Protein AF-A0A926ISP2-F1 (afdb_monomer_lite)

Structure (mmCIF, N/CA/C/O backbone):
data_AF-A0A926ISP2-F1
#
_entry.id   AF-A0A926ISP2-F1
#
loop_
_atom_site.group_PDB
_atom_site.id
_atom_site.type_symbol
_atom_site.label_atom_id
_atom_site.label_alt_id
_atom_site.label_comp_id
_atom_site.label_asym_id
_atom_site.label_entity_id
_atom_site.label_seq_id
_atom_site.pdbx_PDB_ins_code
_atom_site.Cartn_x
_atom_site.Cartn_y
_atom_site.Cartn_z
_atom_site.occupancy
_atom_site.B_iso_or_equiv
_atom_site.auth_seq_id
_atom_site.auth_comp_id
_atom_site.auth_asym_id
_atom_site.auth_atom_id
_atom_site.pdbx_PDB_model_num
ATOM 1 N N . ASP A 1 1 ? -4.212 26.561 0.235 1.00 42.03 1 ASP A N 1
ATOM 2 C CA . ASP A 1 1 ? -2.912 27.240 0.124 1.00 42.03 1 ASP A CA 1
ATOM 3 C C . ASP A 1 1 ? -2.168 26.712 -1.107 1.00 42.03 1 ASP A C 1
ATOM 5 O O . ASP A 1 1 ? -1.796 25.539 -1.109 1.00 42.03 1 ASP A O 1
ATOM 9 N N . PRO A 1 2 ? -2.023 27.516 -2.174 1.00 43.25 2 PRO A N 1
ATOM 10 C CA . PRO A 1 2 ? -1.335 27.126 -3.409 1.00 43.25 2 PRO A CA 1
ATOM 11 C C . PRO A 1 2 ? 0.153 26.781 -3.214 1.00 43.25 2 PRO A C 1
ATOM 13 O O . PRO A 1 2 ? 0.746 26.172 -4.098 1.00 43.25 2 PRO A O 1
ATOM 16 N N . THR A 1 3 ? 0.748 27.087 -2.054 1.00 43.00 3 THR A N 1
ATOM 17 C CA . THR A 1 3 ? 2.146 26.741 -1.736 1.00 43.00 3 THR A CA 1
ATOM 18 C C . THR A 1 3 ? 2.364 25.274 -1.337 1.00 43.00 3 THR A C 1
ATOM 20 O O . THR A 1 3 ? 3.505 24.831 -1.235 1.00 43.00 3 THR A O 1
ATOM 23 N N . ARG A 1 4 ? 1.294 24.487 -1.136 1.00 46.66 4 ARG A N 1
ATOM 24 C CA . ARG A 1 4 ? 1.377 23.065 -0.729 1.00 46.66 4 ARG A CA 1
ATOM 25 C C . ARG A 1 4 ? 1.169 22.078 -1.883 1.00 46.66 4 ARG A C 1
ATOM 27 O O . ARG A 1 4 ? 1.037 20.876 -1.651 1.00 46.66 4 ARG A O 1
ATOM 34 N N . ALA A 1 5 ? 1.129 22.567 -3.123 1.00 32.66 5 ALA A N 1
ATOM 35 C CA . ALA A 1 5 ? 1.075 21.718 -4.308 1.00 32.66 5 ALA A CA 1
ATOM 36 C C . ALA A 1 5 ? 2.331 20.825 -4.369 1.00 32.66 5 ALA A C 1
ATOM 38 O O . ALA A 1 5 ? 3.450 21.325 -4.391 1.00 32.66 5 ALA A O 1
ATOM 39 N N . GLY A 1 6 ? 2.144 19.502 -4.355 1.00 43.53 6 GLY A N 1
ATOM 40 C CA . GLY A 1 6 ? 3.236 18.520 -4.412 1.00 43.53 6 GLY A CA 1
ATOM 41 C C . GLY A 1 6 ? 3.733 17.987 -3.062 1.00 43.53 6 GLY A C 1
ATOM 42 O O . GLY A 1 6 ? 4.552 17.072 -3.051 1.00 43.53 6 GLY A O 1
ATOM 43 N N . GLN A 1 7 ? 3.230 18.481 -1.925 1.00 41.66 7 GLN A N 1
ATOM 44 C CA . GLN A 1 7 ? 3.485 17.838 -0.629 1.00 41.66 7 GLN A CA 1
ATOM 45 C C . GLN A 1 7 ? 2.578 16.612 -0.470 1.00 41.66 7 GLN A C 1
ATOM 47 O O . GLN A 1 7 ? 1.400 16.665 -0.828 1.00 41.66 7 GLN A O 1
ATOM 52 N N . ALA A 1 8 ? 3.107 15.517 0.087 1.00 43.94 8 ALA A N 1
ATOM 53 C CA . ALA A 1 8 ? 2.299 14.362 0.464 1.00 43.94 8 ALA A CA 1
ATOM 54 C C . ALA A 1 8 ? 1.208 14.820 1.445 1.00 43.94 8 ALA A C 1
ATOM 56 O O . ALA A 1 8 ? 1.484 15.106 2.612 1.00 43.94 8 ALA A O 1
ATOM 57 N N . LYS A 1 9 ? -0.031 14.936 0.960 1.00 50.31 9 LYS A N 1
ATOM 58 C CA . LYS A 1 9 ? -1.182 15.235 1.807 1.00 50.31 9 LYS A CA 1
ATOM 59 C C . LYS A 1 9 ? -1.441 14.023 2.689 1.00 50.31 9 LYS A C 1
ATOM 61 O O . LYS A 1 9 ? -1.920 12.993 2.226 1.00 50.31 9 LYS A O 1
ATOM 66 N N . ARG A 1 10 ? -1.093 14.155 3.964 1.00 57.28 10 ARG A N 1
ATOM 67 C CA . ARG A 1 10 ? -1.466 13.215 5.020 1.00 57.28 10 ARG A CA 1
ATOM 68 C C . ARG A 1 10 ? -2.801 13.697 5.585 1.00 57.28 10 ARG A C 1
ATOM 70 O O . ARG A 1 10 ? -2.847 14.356 6.612 1.00 57.28 10 ARG A O 1
ATOM 77 N N . GLU A 1 11 ? -3.868 13.477 4.829 1.00 55.91 11 GLU A N 1
ATOM 78 C CA . GLU A 1 11 ? -5.243 13.772 5.242 1.00 55.91 11 GLU A CA 1
ATOM 79 C C . GLU A 1 11 ? -5.968 12.431 5.402 1.00 55.91 11 GLU A C 1
ATOM 81 O O . GLU A 1 11 ? -5.823 11.553 4.549 1.00 55.91 11 GLU A O 1
ATOM 86 N N . VAL A 1 12 ? -6.727 12.249 6.486 1.00 51.88 12 VAL A N 1
ATOM 87 C CA . VAL A 1 12 ? -7.548 11.046 6.692 1.00 51.88 12 VAL A CA 1
ATOM 88 C C . VAL A 1 12 ? -8.605 11.006 5.588 1.00 51.88 12 VAL A C 1
ATOM 90 O O . VAL A 1 12 ? -9.530 11.814 5.571 1.00 51.88 12 VAL A O 1
ATOM 93 N N . GLY A 1 13 ? -8.405 10.129 4.602 1.00 50.53 13 GLY A N 1
ATOM 94 C CA . GLY A 1 13 ? -9.372 9.853 3.537 1.00 50.53 13 GLY A CA 1
ATOM 95 C C . GLY A 1 13 ? -9.837 11.060 2.717 1.00 50.53 13 GLY A C 1
ATOM 96 O O . GLY A 1 13 ? -10.887 10.973 2.089 1.00 50.53 13 GLY A O 1
ATOM 97 N N . THR A 1 14 ? -9.116 12.192 2.723 1.00 52.56 14 THR A N 1
ATOM 98 C CA . THR A 1 14 ? -9.601 13.462 2.141 1.00 52.56 14 THR A CA 1
ATOM 99 C C . THR A 1 14 ? -11.030 13.809 2.580 1.00 52.56 14 THR A C 1
ATOM 101 O O . THR A 1 14 ? -11.804 14.315 1.774 1.00 52.56 14 THR A O 1
ATOM 104 N N . ASN A 1 15 ? -11.413 13.498 3.824 1.00 60.44 15 ASN A N 1
ATOM 105 C CA . ASN A 1 15 ? -12.746 13.813 4.328 1.00 60.44 15 ASN A CA 1
ATOM 106 C C . ASN A 1 15 ? -12.713 15.165 5.072 1.00 60.44 15 ASN A C 1
ATOM 108 O O . ASN A 1 15 ? -12.438 15.190 6.271 1.00 60.44 15 ASN A O 1
ATOM 112 N N . PRO A 1 16 ? -12.989 16.310 4.408 1.00 64.31 16 PRO A N 1
ATOM 113 C CA . PRO A 1 16 ? -13.039 17.614 5.073 1.00 64.31 16 PRO A CA 1
ATOM 114 C C . PRO A 1 16 ? -14.262 17.761 5.994 1.00 64.31 16 PRO A C 1
ATOM 116 O O . PRO A 1 16 ? -14.459 18.825 6.575 1.00 64.31 16 PRO A O 1
ATOM 119 N N . PHE A 1 17 ? -15.096 16.722 6.095 1.00 68.81 17 PHE A N 1
ATOM 120 C CA . PHE A 1 17 ? -16.334 16.695 6.861 1.00 68.81 17 PHE A CA 1
ATOM 121 C C . PHE A 1 17 ? -16.243 15.786 8.090 1.00 68.81 17 PHE A C 1
ATOM 123 O O . PHE A 1 17 ? -17.281 15.470 8.666 1.00 68.81 17 PHE A O 1
ATOM 130 N N . ILE A 1 18 ? -15.041 15.349 8.490 1.00 73.25 18 ILE A N 1
ATOM 131 C CA . ILE A 1 18 ? -14.876 14.649 9.770 1.00 73.25 18 ILE A CA 1
ATOM 132 C C . ILE A 1 18 ? -15.330 15.596 10.880 1.00 73.25 18 ILE A C 1
ATOM 134 O O . ILE A 1 18 ? -14.796 16.694 11.047 1.00 73.25 18 ILE A O 1
ATOM 138 N N . VAL A 1 19 ? -16.342 15.161 11.623 1.00 76.81 19 VAL A N 1
ATOM 139 C CA . VAL A 1 19 ? -16.835 15.833 12.821 1.00 76.81 19 VAL A CA 1
ATOM 140 C C . VAL A 1 19 ? -16.566 14.895 13.987 1.00 76.81 19 VAL A C 1
ATOM 142 O O . VAL A 1 19 ? -17.133 13.811 14.039 1.00 76.81 19 VAL A O 1
ATOM 145 N N . GLY A 1 20 ? -15.715 15.321 14.919 1.00 83.69 20 GLY A N 1
ATOM 146 C CA . GLY A 1 20 ? -15.280 14.498 16.050 1.00 83.69 20 GLY A CA 1
ATOM 147 C C . GLY A 1 20 ? -13.813 14.064 15.941 1.00 83.69 20 GLY A C 1
ATOM 148 O O . GLY A 1 20 ? -13.085 14.588 15.097 1.00 83.69 20 GLY A O 1
ATOM 149 N N . PRO A 1 21 ? -13.351 13.163 16.826 1.00 89.06 21 PRO A N 1
ATOM 150 C CA . PRO A 1 21 ? -11.958 12.719 16.857 1.00 89.06 21 PRO A CA 1
ATOM 151 C C . PRO A 1 21 ? -11.587 11.875 15.630 1.00 89.06 21 PRO A C 1
ATOM 153 O O . PRO A 1 21 ? -12.232 10.870 15.342 1.00 89.06 21 PRO A O 1
ATOM 156 N N . GLU A 1 22 ? -10.478 12.188 14.958 1.00 89.38 22 GLU A N 1
ATOM 157 C CA . GLU A 1 22 ? -10.018 11.448 13.770 1.00 89.38 22 GLU A CA 1
ATOM 158 C C . GLU A 1 22 ? -9.696 9.973 14.063 1.00 89.38 22 GLU A C 1
ATOM 160 O O . GLU A 1 22 ? -9.771 9.119 13.179 1.00 89.38 22 GLU A O 1
ATOM 165 N N . ALA A 1 23 ? -9.363 9.656 15.317 1.00 92.00 23 ALA A N 1
ATOM 166 C CA . ALA A 1 23 ? -9.160 8.283 15.765 1.00 92.00 23 ALA A CA 1
ATOM 167 C C . ALA A 1 23 ? -10.440 7.433 15.650 1.00 92.00 23 ALA A C 1
ATOM 169 O O . ALA A 1 23 ? -10.358 6.251 15.317 1.00 92.00 23 ALA A O 1
ATOM 170 N N . GLU 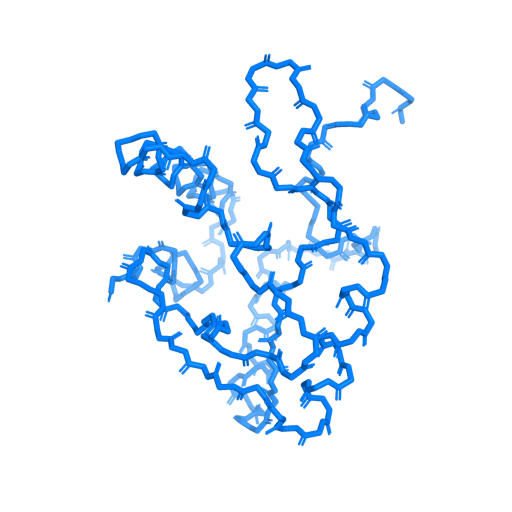A 1 24 ? -11.617 8.023 15.891 1.00 92.62 24 GLU A N 1
ATOM 171 C CA . GLU A 1 24 ? -12.895 7.308 15.808 1.00 92.62 24 GLU A CA 1
ATOM 172 C C . GLU A 1 24 ? -13.203 6.886 14.370 1.00 92.62 24 GLU A C 1
ATOM 174 O O . GLU A 1 24 ? -13.664 5.769 14.155 1.00 92.62 24 GLU A O 1
ATOM 179 N N . GLU A 1 25 ? -12.860 7.713 13.383 1.00 90.88 25 GLU A N 1
ATOM 180 C CA . GLU A 1 25 ? -12.997 7.378 11.960 1.00 90.88 25 GLU A CA 1
ATOM 181 C C . GLU A 1 25 ? -12.102 6.194 11.563 1.00 90.88 25 GLU A C 1
ATOM 183 O O . GLU A 1 25 ? -12.556 5.245 10.918 1.00 90.88 25 GLU A O 1
ATOM 188 N N . GLY A 1 26 ? -10.835 6.203 11.997 1.00 91.38 26 GLY A N 1
ATOM 189 C CA . GLY A 1 26 ? -9.915 5.082 11.775 1.00 91.38 26 GLY A CA 1
ATOM 190 C C . GLY A 1 26 ? -10.430 3.778 12.394 1.00 91.38 26 GLY A C 1
ATOM 191 O O . GLY A 1 26 ? -10.446 2.732 11.740 1.00 91.38 26 GLY A O 1
ATOM 192 N N . ASN A 1 27 ? -10.929 3.856 13.629 1.00 95.56 27 ASN A N 1
ATOM 193 C CA . ASN A 1 27 ? -11.517 2.716 14.331 1.00 95.56 27 ASN A CA 1
ATOM 194 C C . ASN A 1 27 ? -12.816 2.239 13.674 1.00 95.56 27 ASN A C 1
ATOM 196 O O . ASN A 1 27 ? -13.070 1.036 13.612 1.00 95.56 27 ASN A O 1
ATOM 200 N N . ARG A 1 28 ? -13.631 3.161 13.152 1.00 94.00 28 ARG A N 1
ATOM 201 C CA . ARG A 1 28 ? -14.873 2.836 12.450 1.00 94.00 28 ARG A CA 1
ATOM 202 C C . ARG A 1 28 ? -14.594 2.058 11.172 1.00 94.00 28 ARG A C 1
ATOM 204 O O . ARG A 1 28 ? -15.263 1.056 10.931 1.00 94.00 28 ARG A O 1
ATOM 211 N N . LEU A 1 29 ? -13.597 2.470 10.388 1.00 92.88 29 LEU A N 1
ATOM 212 C CA . LEU A 1 29 ? -13.182 1.722 9.201 1.00 92.88 29 LEU A CA 1
ATOM 213 C C . LEU A 1 29 ? -12.691 0.316 9.569 1.00 92.88 29 LEU A C 1
ATOM 215 O O . LEU A 1 29 ? -13.082 -0.654 8.922 1.00 92.88 29 LEU A O 1
ATOM 219 N N . LEU A 1 30 ? -11.886 0.189 10.629 1.00 95.19 30 LEU A N 1
ATOM 220 C CA . LEU A 1 30 ? -11.436 -1.116 11.118 1.00 95.19 30 LEU A CA 1
ATOM 221 C C . LEU A 1 30 ? -12.609 -2.011 11.544 1.00 95.19 30 LEU A C 1
ATOM 223 O O . LEU A 1 30 ? -12.608 -3.200 11.231 1.00 95.19 30 LEU A O 1
ATOM 227 N N . ALA A 1 31 ? -13.612 -1.456 12.229 1.00 96.81 31 ALA A N 1
ATOM 228 C CA . ALA A 1 31 ? -14.815 -2.192 12.609 1.00 96.81 31 ALA A CA 1
ATOM 229 C C . ALA A 1 31 ? -15.584 -2.690 11.377 1.00 96.81 31 ALA A C 1
ATOM 231 O O . ALA A 1 31 ? -15.889 -3.875 11.298 1.00 96.81 31 ALA A O 1
ATOM 232 N N . ILE A 1 32 ? -15.797 -1.829 10.374 1.00 96.38 32 ILE A N 1
ATOM 233 C CA . ILE A 1 32 ? -16.455 -2.207 9.112 1.00 96.38 32 ILE A CA 1
ATOM 234 C C . ILE A 1 32 ? -15.690 -3.343 8.418 1.00 96.38 32 ILE A C 1
ATOM 236 O O . ILE A 1 32 ? -16.306 -4.311 7.984 1.00 96.38 32 ILE A O 1
ATOM 240 N N . LEU A 1 33 ? -14.357 -3.264 8.344 1.00 95.50 33 LEU A N 1
ATOM 241 C CA . LEU A 1 33 ? -13.522 -4.326 7.767 1.00 95.50 33 LEU A CA 1
ATOM 242 C C . LEU A 1 33 ? -13.655 -5.650 8.538 1.00 95.50 33 LEU A C 1
ATOM 244 O O . LEU A 1 33 ? -13.783 -6.703 7.924 1.00 95.50 33 LEU A O 1
ATOM 248 N N . ARG A 1 34 ? -13.660 -5.611 9.877 1.00 95.56 34 ARG A N 1
ATOM 249 C CA . ARG A 1 34 ? -13.825 -6.810 10.721 1.00 95.56 34 ARG A CA 1
ATOM 250 C C . ARG A 1 34 ? -15.227 -7.421 10.614 1.00 95.56 34 ARG A C 1
ATOM 252 O O . ARG A 1 34 ? -15.360 -8.638 10.694 1.00 95.56 34 ARG A O 1
ATOM 259 N N . GLU A 1 35 ? -16.255 -6.594 10.449 1.00 98.06 35 GLU A N 1
ATOM 260 C CA . GLU A 1 35 ? -17.653 -7.023 10.313 1.00 98.06 35 GLU A CA 1
ATOM 261 C C . GLU A 1 35 ? -17.977 -7.589 8.920 1.00 98.06 35 GLU A C 1
ATOM 263 O O . GLU A 1 35 ? -18.952 -8.324 8.782 1.00 98.06 35 GLU A O 1
ATOM 268 N N . ASN A 1 36 ? -17.161 -7.286 7.903 1.00 97.81 36 ASN A N 1
ATOM 269 C CA . ASN A 1 36 ? -17.359 -7.711 6.513 1.00 97.81 36 ASN A CA 1
ATOM 270 C C . ASN A 1 36 ? -16.104 -8.451 6.005 1.00 97.81 36 ASN A C 1
ATOM 272 O O . ASN A 1 36 ? -15.315 -7.876 5.252 1.00 97.81 36 ASN A O 1
ATOM 276 N N . PRO A 1 37 ? -15.873 -9.708 6.435 1.00 94.94 37 PRO A N 1
ATOM 277 C CA . PRO A 1 37 ? -14.637 -10.443 6.143 1.00 94.94 37 PRO A CA 1
ATOM 278 C C . PRO A 1 37 ? -14.449 -10.799 4.658 1.00 94.94 37 PRO A C 1
ATOM 280 O O . PRO A 1 37 ? -13.352 -11.170 4.254 1.00 94.94 37 PRO A O 1
ATOM 283 N N . ASP A 1 38 ? -15.504 -10.706 3.854 1.00 95.25 38 ASP A N 1
ATOM 284 C CA . ASP A 1 38 ? -15.504 -10.863 2.399 1.00 95.25 38 ASP A CA 1
ATOM 285 C C . ASP A 1 38 ? -15.158 -9.562 1.651 1.00 95.25 38 ASP A C 1
ATOM 287 O O . ASP A 1 38 ? -14.941 -9.576 0.439 1.00 95.25 38 ASP A O 1
ATOM 291 N N . MET A 1 39 ? -15.078 -8.424 2.348 1.00 95.31 39 MET A N 1
ATOM 292 C CA . MET A 1 39 ? -14.694 -7.155 1.742 1.00 95.31 39 MET A CA 1
ATOM 293 C C . MET A 1 39 ? -13.185 -7.108 1.487 1.00 95.31 39 MET A C 1
ATOM 295 O O . MET A 1 39 ? -12.367 -7.230 2.397 1.00 95.31 39 MET A O 1
ATOM 299 N N . HIS A 1 40 ? -12.806 -6.849 0.238 1.00 93.00 40 HIS A N 1
ATOM 300 C CA . HIS A 1 40 ? -11.408 -6.694 -0.149 1.00 93.00 40 HIS A CA 1
ATOM 301 C C . HIS A 1 40 ? -11.007 -5.211 -0.166 1.00 93.00 40 HIS A C 1
ATOM 303 O O . HIS A 1 40 ? -11.694 -4.377 -0.761 1.00 93.00 40 HIS A O 1
ATOM 309 N N . ALA A 1 41 ? -9.865 -4.882 0.442 1.00 94.12 41 ALA A N 1
ATOM 310 C CA . ALA A 1 41 ? -9.292 -3.538 0.440 1.00 94.12 41 ALA A CA 1
ATOM 311 C C . ALA A 1 41 ? -7.956 -3.524 -0.313 1.00 94.12 41 ALA A C 1
ATOM 313 O O . ALA A 1 41 ? -7.069 -4.329 -0.040 1.00 94.12 41 ALA A O 1
ATOM 314 N N . TYR A 1 42 ? -7.798 -2.576 -1.239 1.00 94.81 42 TYR A N 1
ATOM 315 C CA . TYR A 1 42 ? -6.609 -2.459 -2.085 1.00 94.81 42 TYR A CA 1
ATOM 316 C C . TYR A 1 42 ? -5.980 -1.073 -1.965 1.00 94.81 42 TYR A C 1
ATOM 318 O O . TYR A 1 42 ? -6.679 -0.059 -1.935 1.00 94.81 42 TYR A O 1
ATOM 326 N N . ILE A 1 43 ? -4.647 -1.024 -1.973 1.00 93.00 43 ILE A N 1
ATOM 327 C CA . ILE A 1 43 ? -3.880 0.219 -2.094 1.00 93.00 43 ILE A CA 1
ATOM 328 C C . ILE A 1 43 ? -3.309 0.278 -3.509 1.00 93.00 43 ILE A C 1
ATOM 330 O O . ILE A 1 43 ? -2.469 -0.538 -3.880 1.00 93.00 43 ILE A O 1
ATOM 334 N N . LEU A 1 44 ? -3.749 1.259 -4.299 1.00 92.06 44 LEU A N 1
ATOM 335 C CA . LEU A 1 44 ? -3.290 1.452 -5.673 1.00 92.06 44 LEU A CA 1
ATOM 336 C C . LEU A 1 44 ? -2.478 2.745 -5.796 1.00 92.06 44 LEU A C 1
ATOM 338 O O . LEU A 1 44 ? -3.004 3.843 -5.613 1.00 92.06 44 LEU A O 1
ATOM 342 N N . ASN A 1 45 ? -1.199 2.628 -6.158 1.00 90.88 45 ASN A N 1
ATOM 343 C CA . ASN A 1 45 ? -0.379 3.787 -6.502 1.00 90.88 45 ASN A CA 1
ATOM 344 C C . ASN A 1 45 ? -0.750 4.287 -7.910 1.00 90.88 45 ASN A C 1
ATOM 346 O O . ASN A 1 45 ? -0.511 3.607 -8.903 1.00 90.88 45 ASN A O 1
ATOM 350 N N . THR A 1 46 ? -1.316 5.489 -8.004 1.00 88.44 46 THR A N 1
ATOM 351 C CA . THR A 1 46 ? -1.611 6.195 -9.270 1.00 88.44 46 THR A CA 1
ATOM 352 C C . THR A 1 46 ? -0.640 7.358 -9.527 1.00 88.44 46 THR A C 1
ATOM 354 O O . THR A 1 46 ? -0.809 8.158 -10.455 1.00 88.44 46 THR A O 1
ATOM 357 N N . GLY A 1 47 ? 0.382 7.479 -8.677 1.00 90.06 47 GLY A N 1
ATOM 358 C CA . GLY A 1 47 ? 1.449 8.464 -8.738 1.00 90.06 47 GLY A CA 1
ATOM 359 C C . GLY A 1 47 ? 2.553 8.036 -9.699 1.00 90.06 47 GLY A C 1
ATOM 360 O O . GLY A 1 47 ? 2.314 7.877 -10.898 1.00 90.06 47 GLY A O 1
ATOM 361 N N . SER A 1 48 ? 3.759 7.903 -9.160 1.00 90.56 48 SER A N 1
ATOM 362 C CA . SER A 1 48 ? 4.966 7.496 -9.879 1.00 90.56 48 SER A CA 1
ATOM 363 C C . SER A 1 48 ? 5.726 6.446 -9.071 1.00 90.56 48 SER A C 1
ATOM 365 O O . SER A 1 48 ? 5.453 6.242 -7.883 1.00 90.56 48 SER A O 1
ATOM 367 N N . ILE A 1 49 ? 6.705 5.814 -9.708 1.00 91.19 49 ILE A N 1
ATOM 368 C CA . ILE A 1 49 ? 7.596 4.822 -9.112 1.00 91.19 49 ILE A CA 1
ATOM 369 C C . ILE A 1 49 ? 9.059 5.160 -9.410 1.00 91.19 49 ILE A C 1
ATOM 371 O O . ILE A 1 49 ? 9.359 5.843 -10.384 1.00 91.19 49 ILE A O 1
ATOM 375 N N . GLY A 1 50 ? 9.989 4.740 -8.553 1.00 90.12 50 GLY A N 1
ATOM 376 C CA . GLY A 1 50 ? 11.419 4.886 -8.841 1.00 90.12 50 GLY A CA 1
ATOM 377 C C . GLY A 1 50 ? 11.964 6.317 -8.792 1.00 90.12 50 GLY A C 1
ATOM 378 O O . GLY A 1 50 ? 13.026 6.586 -9.348 1.00 90.12 50 GLY A O 1
ATOM 379 N N . ALA A 1 51 ? 11.268 7.252 -8.138 1.00 88.50 51 ALA A N 1
ATOM 380 C CA . ALA A 1 51 ? 11.775 8.608 -7.942 1.00 88.50 51 ALA A CA 1
ATOM 381 C C . ALA A 1 51 ? 13.107 8.598 -7.159 1.00 88.50 51 ALA A C 1
ATOM 383 O O . ALA A 1 51 ? 13.229 7.939 -6.118 1.00 88.50 51 ALA A O 1
ATOM 384 N N . ARG A 1 52 ? 14.095 9.340 -7.671 1.00 83.75 52 ARG A N 1
ATOM 385 C CA . ARG A 1 52 ? 15.409 9.624 -7.062 1.00 83.75 52 ARG A CA 1
ATOM 386 C C . ARG A 1 52 ? 15.522 11.133 -6.823 1.00 83.75 52 ARG A C 1
ATOM 388 O O . ARG A 1 52 ? 14.688 11.871 -7.333 1.00 83.75 52 ARG A O 1
ATOM 395 N N . ASP A 1 53 ? 16.498 11.585 -6.043 1.00 74.94 53 ASP A N 1
ATOM 396 C CA . ASP A 1 53 ? 16.600 12.969 -5.547 1.00 74.94 53 ASP A CA 1
ATOM 397 C C . ASP A 1 53 ? 16.368 14.035 -6.640 1.00 74.94 53 ASP A C 1
ATOM 399 O O . ASP A 1 53 ? 17.185 14.224 -7.537 1.00 74.94 53 ASP A O 1
ATOM 403 N N . GLY A 1 54 ? 15.214 14.712 -6.579 1.00 68.12 54 GLY A N 1
ATOM 404 C CA . GLY A 1 54 ? 14.796 15.748 -7.537 1.00 68.12 54 GLY A CA 1
ATOM 405 C C . GLY A 1 54 ? 14.150 15.251 -8.842 1.00 68.12 54 GLY A C 1
ATOM 406 O O . GLY A 1 54 ? 13.668 16.065 -9.626 1.00 68.12 54 GLY A O 1
ATOM 407 N N . GLY A 1 55 ? 14.104 13.940 -9.083 1.00 76.25 55 GLY A N 1
ATOM 408 C CA . GLY A 1 55 ? 13.441 13.317 -10.228 1.00 76.25 55 GLY A CA 1
ATOM 409 C C . GLY A 1 55 ? 12.003 12.879 -9.928 1.00 76.25 55 GLY A C 1
ATOM 410 O O . GLY A 1 5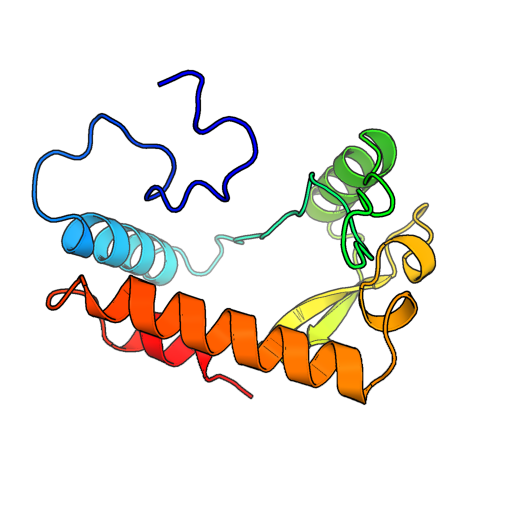5 ? 11.692 12.404 -8.840 1.00 76.25 55 GLY A O 1
ATOM 411 N N . ASN A 1 56 ? 11.125 12.962 -10.930 1.00 79.62 56 ASN A N 1
ATOM 412 C CA . ASN A 1 56 ? 9.691 12.657 -10.788 1.00 79.62 56 ASN A CA 1
ATOM 413 C C . ASN A 1 56 ? 9.349 11.150 -10.754 1.00 79.62 56 ASN A C 1
ATOM 415 O O . ASN A 1 56 ? 8.181 10.794 -10.580 1.00 79.62 56 ASN A O 1
ATOM 419 N N . GLY A 1 57 ? 10.344 10.272 -10.934 1.00 88.44 57 GLY A N 1
ATOM 420 C CA . GLY A 1 57 ? 10.134 8.840 -11.160 1.00 88.44 57 GLY A CA 1
ATOM 421 C C . GLY A 1 57 ? 9.449 8.541 -12.499 1.00 88.44 57 GLY A C 1
ATOM 422 O O . GLY A 1 57 ? 9.162 9.442 -13.290 1.00 88.44 57 GLY A O 1
ATOM 423 N N . GLU A 1 58 ? 9.180 7.266 -12.755 1.00 89.94 58 GLU A N 1
ATOM 424 C CA . GLU A 1 58 ? 8.364 6.827 -13.883 1.00 89.94 58 GLU A CA 1
ATOM 425 C C . GLU A 1 58 ? 6.882 6.943 -13.522 1.00 89.94 58 GLU A C 1
ATOM 427 O O . GLU A 1 58 ? 6.434 6.464 -12.477 1.00 89.94 58 GLU A O 1
ATOM 432 N N . LYS A 1 59 ? 6.114 7.627 -14.371 1.00 91.38 59 LYS A N 1
ATOM 433 C CA . LYS A 1 59 ? 4.686 7.838 -14.149 1.00 91.38 59 LYS A CA 1
ATOM 434 C C . LYS A 1 59 ? 3.935 6.527 -14.371 1.00 91.38 59 LYS A C 1
ATOM 436 O O . LYS A 1 59 ? 3.986 5.972 -15.467 1.00 91.38 59 LYS A O 1
ATOM 441 N N . ILE A 1 60 ? 3.156 6.099 -13.378 1.00 91.00 60 ILE A N 1
ATOM 442 C CA . ILE A 1 60 ? 2.247 4.963 -13.550 1.00 91.00 60 ILE A CA 1
ATOM 443 C C . ILE A 1 60 ? 1.153 5.377 -14.533 1.00 91.00 60 ILE A C 1
ATOM 445 O O . ILE A 1 60 ? 0.499 6.414 -14.373 1.00 91.00 60 ILE A O 1
ATOM 449 N N . THR A 1 61 ? 0.989 4.589 -15.594 1.00 91.44 61 THR A N 1
ATOM 450 C CA . THR A 1 61 ? 0.061 4.934 -16.674 1.00 91.44 61 THR A CA 1
ATOM 451 C C . THR A 1 61 ? -1.387 4.653 -16.277 1.00 91.44 61 THR A C 1
ATOM 453 O O . THR A 1 61 ? -1.683 3.681 -15.585 1.00 91.44 61 THR A O 1
ATOM 456 N N . ILE A 1 62 ? -2.321 5.452 -16.804 1.00 93.50 62 ILE A N 1
ATOM 457 C CA . ILE A 1 62 ? -3.766 5.206 -16.645 1.00 93.50 62 ILE A CA 1
ATOM 458 C C . ILE A 1 6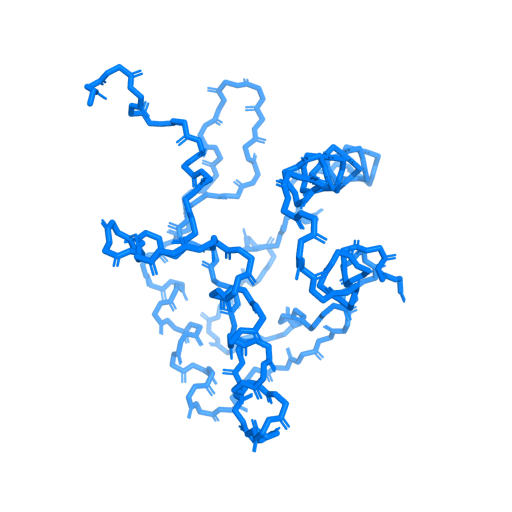2 ? -4.134 3.809 -17.162 1.00 93.50 62 ILE A C 1
ATOM 460 O O . ILE A 1 62 ? -4.952 3.116 -16.559 1.00 93.50 62 ILE A O 1
ATOM 464 N N . ARG A 1 63 ? -3.505 3.369 -18.260 1.00 92.50 63 ARG A N 1
ATOM 465 C CA . ARG A 1 63 ? -3.699 2.023 -18.809 1.00 92.50 63 ARG A CA 1
ATOM 466 C C . ARG A 1 63 ? -3.308 0.942 -17.799 1.00 92.50 63 ARG A C 1
ATOM 468 O O . ARG A 1 63 ? -4.075 0.007 -17.622 1.00 92.50 63 ARG A O 1
ATOM 475 N N . ALA A 1 64 ? -2.163 1.080 -17.130 1.00 92.06 64 ALA A N 1
ATOM 476 C CA . ALA A 1 64 ? -1.740 0.129 -16.106 1.00 92.06 64 ALA A CA 1
ATOM 477 C C . ALA A 1 64 ? -2.735 0.087 -14.937 1.00 92.06 64 ALA A C 1
ATOM 479 O O . ALA A 1 64 ? -3.247 -0.979 -14.607 1.00 92.06 64 ALA A O 1
ATOM 480 N N . SER A 1 65 ? -3.101 1.245 -14.378 1.00 93.19 65 SER A N 1
ATOM 481 C CA . SER A 1 65 ? -4.058 1.306 -13.264 1.00 93.19 65 SER A CA 1
ATOM 482 C C . SER A 1 65 ? -5.434 0.730 -13.630 1.00 93.19 65 SER A C 1
ATOM 484 O O . SER A 1 65 ? -6.024 -0.005 -12.842 1.00 93.19 65 SER A O 1
ATOM 486 N N . THR A 1 66 ? -5.950 1.033 -14.826 1.00 94.94 66 THR A N 1
ATOM 487 C CA . THR A 1 66 ? -7.257 0.524 -15.287 1.00 94.94 66 THR A CA 1
ATOM 488 C C . THR A 1 66 ? -7.239 -0.972 -15.581 1.00 94.94 66 THR A C 1
ATOM 490 O O . THR A 1 66 ? -8.204 -1.663 -15.257 1.00 94.94 66 THR A O 1
ATOM 493 N N . GLU A 1 67 ? -6.144 -1.497 -16.130 1.00 95.94 67 GLU A N 1
ATOM 494 C CA . GLU A 1 67 ? -5.980 -2.935 -16.332 1.00 95.94 67 GLU A CA 1
ATOM 495 C C . GLU A 1 67 ? -5.902 -3.680 -14.995 1.00 95.94 67 GLU A C 1
ATOM 497 O O . GLU A 1 67 ? -6.599 -4.676 -14.832 1.00 95.94 67 GLU A O 1
ATOM 502 N N . ILE A 1 68 ? -5.147 -3.169 -14.015 1.00 95.38 68 ILE A N 1
ATOM 503 C CA . ILE A 1 68 ? -5.074 -3.758 -12.668 1.00 95.38 68 ILE A CA 1
ATOM 504 C C . ILE A 1 68 ? -6.466 -3.809 -12.029 1.00 95.38 68 ILE A C 1
ATOM 506 O O . ILE A 1 68 ? -6.884 -4.872 -11.580 1.00 95.38 68 ILE A O 1
ATOM 510 N N . MET A 1 69 ? -7.232 -2.711 -12.055 1.00 96.00 69 MET A N 1
ATOM 511 C CA . MET A 1 69 ? -8.608 -2.700 -11.531 1.00 96.00 69 MET A CA 1
ATOM 512 C C . MET A 1 69 ? -9.509 -3.724 -12.236 1.00 96.00 69 MET A C 1
ATOM 514 O O . MET A 1 69 ? -10.296 -4.412 -11.587 1.00 96.00 69 MET A O 1
ATOM 518 N N . LYS A 1 70 ? -9.372 -3.873 -13.560 1.00 97.56 70 LYS A N 1
ATOM 519 C CA . LYS A 1 70 ? -10.103 -4.890 -14.325 1.00 97.56 70 LYS A CA 1
ATOM 520 C C . LYS A 1 70 ? -9.716 -6.308 -13.898 1.00 97.56 70 LYS A C 1
ATOM 522 O O . LYS A 1 70 ? -10.592 -7.161 -13.822 1.00 97.56 70 LYS A O 1
ATOM 527 N N . GLN A 1 71 ? -8.434 -6.573 -13.648 1.00 97.81 71 GLN A N 1
ATOM 528 C CA . GLN A 1 71 ? -7.967 -7.896 -13.224 1.00 97.81 71 GLN A CA 1
ATOM 529 C C . GLN A 1 71 ? -8.339 -8.207 -11.770 1.00 97.81 71 GLN A C 1
ATOM 531 O O . GLN A 1 71 ? -8.654 -9.357 -11.489 1.00 97.81 71 GLN A O 1
ATOM 536 N N . ILE A 1 72 ? -8.409 -7.206 -10.882 1.00 96.75 72 ILE A N 1
ATOM 537 C CA . ILE A 1 72 ? -9.001 -7.358 -9.541 1.00 96.75 72 ILE A CA 1
ATOM 538 C C . ILE A 1 72 ? -10.451 -7.839 -9.670 1.00 96.75 72 ILE A C 1
ATOM 540 O O . ILE A 1 72 ? -10.804 -8.873 -9.118 1.00 96.75 72 ILE A O 1
ATOM 544 N N . ALA A 1 73 ? -11.270 -7.147 -10.470 1.00 96.50 73 ALA A N 1
ATOM 545 C CA . ALA A 1 73 ? -12.682 -7.494 -10.657 1.00 96.50 73 ALA A CA 1
ATOM 546 C C . ALA A 1 73 ? -12.912 -8.853 -11.346 1.00 96.50 73 ALA A C 1
ATOM 548 O O . ALA A 1 73 ? -14.003 -9.409 -11.268 1.00 96.50 73 ALA A O 1
ATOM 549 N N . LYS A 1 74 ? -11.908 -9.367 -12.062 1.00 97.31 74 LYS A N 1
ATOM 550 C CA . LYS A 1 74 ? -11.941 -10.676 -12.729 1.00 97.31 74 LYS A CA 1
ATOM 551 C C . LYS A 1 74 ? -11.262 -11.784 -11.929 1.00 97.31 74 LYS A C 1
ATOM 553 O O . LYS A 1 74 ? -11.170 -12.891 -12.448 1.00 97.31 74 LYS A O 1
ATOM 558 N N . GLU A 1 75 ? -10.729 -11.470 -10.748 1.00 96.44 75 GLU A N 1
ATOM 559 C CA . GLU A 1 75 ? -9.916 -12.394 -9.947 1.00 96.44 75 GLU A CA 1
ATOM 560 C C . GLU A 1 75 ? -8.725 -12.974 -10.742 1.00 96.44 75 GLU A C 1
ATOM 562 O O . GLU A 1 75 ? -8.299 -14.109 -10.553 1.00 96.44 75 GLU A O 1
ATOM 567 N N . GLY A 1 76 ? -8.182 -12.187 -11.678 1.00 97.25 76 GLY A N 1
ATOM 568 C CA . GLY A 1 76 ? -7.140 -12.619 -12.615 1.00 97.25 76 GLY A CA 1
ATOM 569 C C . GLY A 1 76 ? -5.706 -12.406 -12.125 1.00 97.25 76 GLY A C 1
ATOM 570 O O . GLY A 1 76 ? -4.767 -12.745 -12.843 1.00 97.25 76 GLY A O 1
ATOM 571 N N . ILE A 1 77 ? -5.523 -11.803 -10.949 1.00 97.56 77 ILE A N 1
ATOM 572 C CA . ILE A 1 77 ? -4.208 -11.479 -10.381 1.00 97.56 77 ILE A CA 1
ATOM 573 C C . ILE A 1 77 ? -3.692 -12.666 -9.570 1.00 97.56 77 ILE A C 1
ATOM 575 O O . ILE A 1 77 ? -4.419 -13.209 -8.738 1.00 97.56 77 ILE A O 1
ATOM 579 N N . ARG A 1 78 ? -2.419 -13.030 -9.763 1.00 97.62 78 ARG A N 1
ATOM 580 C CA . ARG A 1 78 ? -1.709 -13.864 -8.786 1.00 97.62 78 ARG A CA 1
ATOM 581 C C . ARG A 1 78 ? -1.049 -12.969 -7.756 1.00 97.62 78 ARG A C 1
ATOM 583 O O . ARG A 1 78 ? -0.383 -11.996 -8.109 1.00 97.62 78 ARG A O 1
ATOM 590 N N . TRP A 1 79 ? -1.229 -13.334 -6.500 1.00 96.69 79 TRP A N 1
ATOM 591 C CA . TRP A 1 79 ? -0.740 -12.587 -5.355 1.00 96.69 79 TRP A CA 1
ATOM 592 C C . TRP A 1 79 ? 0.453 -13.299 -4.726 1.00 96.69 79 TRP A C 1
ATOM 594 O O . TRP A 1 79 ? 0.577 -14.523 -4.793 1.00 96.69 79 TRP A O 1
ATOM 604 N N . GLU A 1 80 ? 1.345 -12.524 -4.132 1.00 95.75 80 GLU A N 1
ATOM 605 C CA . GLU A 1 80 ? 2.400 -13.000 -3.250 1.00 95.75 80 GLU A CA 1
ATOM 606 C C . GLU A 1 80 ? 2.465 -12.107 -2.014 1.00 95.75 80 GLU A C 1
ATOM 608 O O . GLU A 1 80 ? 2.059 -10.947 -2.052 1.00 95.75 80 GLU A O 1
ATOM 613 N N . ARG A 1 81 ? 2.966 -12.633 -0.897 1.00 94.56 81 ARG A N 1
ATOM 614 C CA . ARG A 1 81 ? 3.106 -11.839 0.323 1.00 94.56 81 ARG A CA 1
ATOM 615 C C . ARG A 1 81 ? 4.363 -10.980 0.242 1.00 94.56 81 ARG A C 1
ATOM 617 O O . ARG A 1 81 ? 5.456 -11.514 0.061 1.00 94.56 81 ARG A O 1
ATOM 624 N N . ASP A 1 82 ? 4.222 -9.66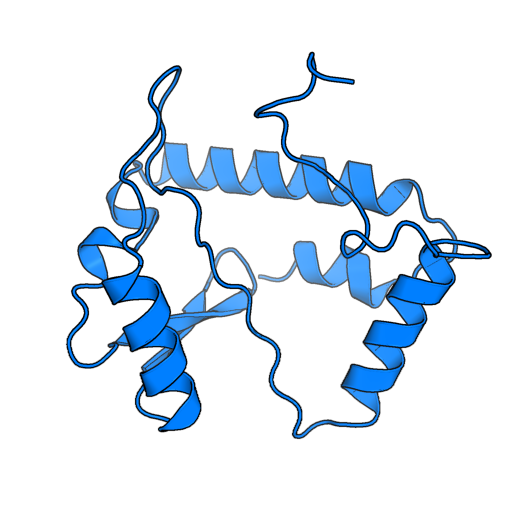8 0.417 1.00 92.31 82 ASP A N 1
ATOM 625 C CA . ASP A 1 82 ? 5.372 -8.772 0.456 1.00 92.31 82 ASP A CA 1
ATOM 626 C C . ASP A 1 82 ? 6.117 -8.929 1.795 1.00 92.31 82 ASP A C 1
ATOM 628 O O . ASP A 1 82 ? 5.514 -8.734 2.854 1.00 92.31 82 ASP A O 1
ATOM 632 N N . PRO A 1 83 ? 7.421 -9.260 1.783 1.00 90.25 83 PRO A N 1
ATOM 633 C CA . PRO A 1 83 ? 8.183 -9.527 3.005 1.00 90.25 83 PRO A CA 1
ATOM 634 C C . PRO A 1 83 ? 8.508 -8.263 3.811 1.00 90.25 83 PRO A C 1
ATOM 636 O O . PRO A 1 83 ? 8.946 -8.354 4.955 1.00 90.25 83 PRO A O 1
ATOM 639 N N . ASP A 1 84 ? 8.354 -7.077 3.215 1.00 91.00 84 ASP A N 1
ATOM 640 C CA . ASP A 1 84 ? 8.639 -5.817 3.888 1.00 91.00 84 ASP A CA 1
ATOM 641 C C . ASP A 1 84 ? 7.393 -5.231 4.540 1.00 91.00 84 ASP A C 1
ATOM 643 O O . ASP A 1 84 ? 7.537 -4.585 5.570 1.00 91.00 84 ASP A O 1
ATOM 647 N N . TRP A 1 85 ? 6.199 -5.431 3.977 1.00 90.56 85 TRP A N 1
ATOM 648 C CA . TRP A 1 85 ? 4.958 -4.830 4.478 1.00 90.56 85 TRP A CA 1
ATOM 649 C C . TRP A 1 85 ? 3.900 -5.824 4.969 1.00 90.56 85 TRP A C 1
ATOM 651 O O . TRP A 1 85 ? 2.903 -5.403 5.553 1.00 90.56 85 TRP A O 1
ATOM 661 N N . GLY A 1 86 ? 4.073 -7.119 4.714 1.00 91.62 86 GLY A N 1
ATOM 662 C CA . GLY A 1 86 ? 3.206 -8.184 5.211 1.00 91.62 86 GLY A CA 1
ATOM 663 C C . GLY A 1 86 ? 1.870 -8.360 4.480 1.00 91.62 86 GLY A C 1
ATOM 664 O O . GLY A 1 86 ? 1.258 -9.415 4.654 1.00 91.62 86 GLY A O 1
ATOM 665 N N . TYR A 1 87 ? 1.430 -7.393 3.665 1.00 92.25 87 TYR A N 1
ATOM 666 C CA . TYR A 1 87 ? 0.261 -7.516 2.782 1.00 92.25 87 TYR A CA 1
ATOM 667 C C . TYR A 1 87 ? 0.614 -8.151 1.431 1.00 92.25 87 TYR A C 1
ATOM 669 O O . TYR A 1 87 ? 1.783 -8.289 1.072 1.00 92.25 87 TYR A O 1
ATOM 677 N N . GLU A 1 88 ? -0.408 -8.534 0.670 1.00 94.88 88 GLU A N 1
ATOM 678 C CA . GLU A 1 88 ? -0.236 -9.122 -0.655 1.00 94.88 88 GLU A CA 1
ATOM 679 C C . GLU A 1 88 ? 0.071 -8.074 -1.733 1.00 94.88 88 GLU A C 1
ATOM 681 O O . GLU A 1 88 ? -0.551 -7.012 -1.805 1.00 94.88 88 GLU A O 1
ATOM 686 N N . THR A 1 89 ? 1.020 -8.395 -2.606 1.00 94.50 89 THR A N 1
ATOM 687 C CA . THR A 1 89 ? 1.351 -7.647 -3.819 1.00 94.50 89 THR A CA 1
ATOM 688 C C . THR A 1 89 ? 1.189 -8.551 -5.044 1.00 94.50 89 THR A C 1
ATOM 690 O O . THR A 1 89 ? 1.248 -9.777 -4.932 1.00 94.50 89 THR A O 1
ATOM 693 N N . PRO A 1 90 ? 0.906 -7.988 -6.229 1.00 95.00 90 PRO A N 1
ATOM 694 C CA . PRO A 1 90 ? 0.751 -8.793 -7.431 1.00 95.00 90 PRO A CA 1
ATOM 695 C C . PRO A 1 90 ? 2.097 -9.387 -7.868 1.00 95.00 90 PRO A C 1
ATOM 697 O O . PRO A 1 90 ? 3.040 -8.641 -8.128 1.00 95.00 90 PRO A O 1
ATOM 700 N N . SER A 1 91 ? 2.150 -10.708 -8.033 1.00 94.56 91 SER A N 1
ATOM 701 C CA . SER A 1 91 ? 3.266 -11.417 -8.676 1.00 94.56 91 SER A CA 1
ATOM 702 C C . SER A 1 91 ? 3.043 -11.595 -10.183 1.00 94.56 91 SER A C 1
ATOM 704 O O . SER A 1 91 ? 3.998 -11.631 -10.960 1.00 94.56 91 SER A O 1
ATOM 706 N N . GLU A 1 92 ? 1.780 -11.645 -10.624 1.00 95.44 92 GLU A N 1
ATOM 707 C CA . GLU A 1 92 ? 1.395 -11.688 -12.038 1.00 95.44 92 GLU A CA 1
ATOM 708 C C . GLU A 1 92 ? 0.081 -10.931 -12.268 1.00 95.44 92 GLU A C 1
ATOM 710 O O . GLU A 1 92 ? -0.914 -11.162 -11.578 1.00 95.44 92 GLU A O 1
ATOM 715 N N . VAL A 1 93 ? 0.060 -10.057 -13.279 1.0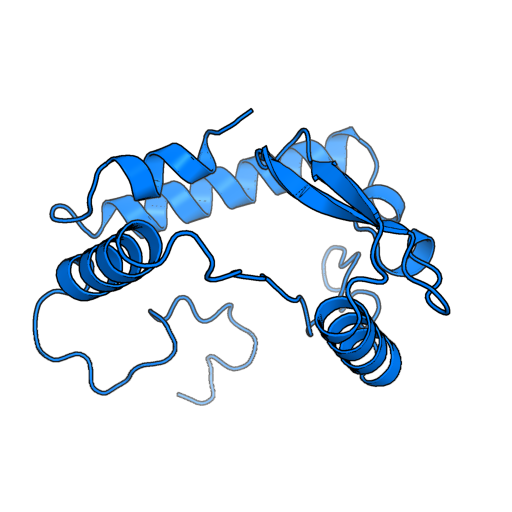0 95.56 93 VAL A N 1
ATOM 716 C CA . VAL A 1 93 ? -1.150 -9.376 -13.758 1.00 95.56 93 VAL A CA 1
ATOM 717 C C . VAL A 1 93 ? -1.240 -9.566 -15.274 1.00 95.56 93 VAL A C 1
ATOM 719 O O . VAL A 1 93 ? -0.370 -9.074 -16.000 1.00 95.56 93 VAL A O 1
ATOM 722 N N . PRO A 1 94 ? -2.276 -10.251 -15.790 1.00 95.31 94 PRO A N 1
ATOM 723 C CA . PRO A 1 94 ? -2.431 -10.461 -17.223 1.00 95.31 94 PRO A CA 1
ATOM 724 C C . PRO A 1 94 ? -2.401 -9.145 -18.009 1.00 95.31 94 PRO A C 1
ATOM 726 O O . PRO A 1 94 ? -3.194 -8.238 -17.766 1.00 95.31 94 PRO A O 1
ATOM 729 N N . GLY A 1 95 ? -1.491 -9.052 -18.982 1.00 90.94 95 GLY A N 1
ATOM 730 C CA . GLY A 1 95 ? -1.360 -7.882 -19.854 1.00 90.94 95 GLY A CA 1
ATOM 731 C C . GLY A 1 95 ? -0.576 -6.701 -19.268 1.00 90.94 95 GLY A C 1
ATOM 732 O O . GLY A 1 95 ? -0.514 -5.662 -19.929 1.00 90.94 95 GLY A O 1
ATOM 733 N N . ILE A 1 96 ? 0.034 -6.854 -18.086 1.00 91.50 96 ILE A N 1
ATOM 734 C CA . ILE A 1 96 ? 0.883 -5.845 -17.439 1.00 91.50 96 ILE A CA 1
ATOM 735 C C . ILE A 1 96 ? 2.291 -6.393 -17.205 1.00 91.50 96 ILE A C 1
ATOM 737 O O . ILE A 1 96 ? 2.473 -7.505 -16.715 1.00 91.50 96 ILE A O 1
ATOM 741 N N . ASP A 1 97 ? 3.297 -5.588 -17.550 1.00 87.62 97 ASP A N 1
ATOM 742 C CA . ASP A 1 97 ? 4.697 -5.874 -17.239 1.00 87.62 97 ASP A CA 1
ATOM 743 C C . ASP A 1 97 ? 5.049 -5.323 -15.852 1.00 87.62 97 ASP A C 1
ATOM 745 O O . ASP A 1 97 ? 5.524 -4.196 -15.703 1.00 87.62 97 ASP A O 1
ATOM 749 N N . LEU A 1 98 ? 4.831 -6.149 -14.828 1.00 85.69 98 LEU A N 1
ATOM 750 C CA . LEU A 1 98 ? 5.074 -5.779 -13.433 1.00 85.69 98 LEU A CA 1
ATOM 751 C C . LEU A 1 98 ? 6.534 -5.428 -13.127 1.00 85.69 98 LEU A C 1
ATOM 753 O O . LEU A 1 98 ? 6.790 -4.777 -12.118 1.00 85.69 98 LEU A O 1
ATOM 757 N N . LYS A 1 99 ? 7.507 -5.798 -13.972 1.00 82.50 99 LYS A N 1
ATOM 758 C CA . LYS A 1 99 ? 8.910 -5.412 -13.739 1.00 82.50 99 LYS A CA 1
ATOM 759 C C . LYS A 1 99 ? 9.093 -3.897 -13.779 1.00 82.50 99 LYS A C 1
ATOM 761 O O . LYS A 1 99 ? 9.931 -3.376 -13.049 1.00 82.50 99 LYS A O 1
ATOM 766 N N . ARG A 1 100 ? 8.298 -3.205 -14.600 1.00 80.75 100 ARG A N 1
ATOM 767 C CA . ARG A 1 100 ? 8.265 -1.737 -14.684 1.00 80.75 100 ARG A CA 1
ATOM 768 C C . ARG A 1 100 ? 7.431 -1.106 -13.573 1.00 80.75 100 ARG A C 1
ATOM 770 O O . ARG A 1 100 ? 7.668 0.025 -13.187 1.00 80.75 100 ARG A O 1
ATOM 777 N N . ASP A 1 101 ? 6.471 -1.839 -13.029 1.00 80.75 101 ASP A N 1
ATOM 778 C CA . ASP A 1 101 ? 5.564 -1.314 -12.007 1.00 80.75 101 ASP A CA 1
ATOM 779 C C . ASP A 1 101 ? 5.943 -1.770 -10.580 1.00 80.75 101 ASP A C 1
ATOM 781 O O . ASP A 1 101 ? 5.229 -1.477 -9.621 1.00 80.75 101 ASP A O 1
ATOM 785 N N . SER A 1 102 ? 7.092 -2.443 -10.412 1.00 84.88 102 SER A N 1
ATOM 786 C CA . SER A 1 102 ? 7.608 -2.913 -9.119 1.00 84.88 102 SER A CA 1
ATOM 787 C C . SER A 1 102 ? 8.731 -2.018 -8.584 1.00 84.88 102 SER A C 1
ATOM 789 O O . SER A 1 102 ? 9.742 -1.819 -9.263 1.00 84.88 102 SER A O 1
ATOM 791 N N . PRO A 1 103 ? 8.642 -1.521 -7.334 1.00 88.06 103 PRO A N 1
ATOM 792 C CA . PRO A 1 103 ? 9.619 -0.573 -6.803 1.00 88.06 103 PRO A CA 1
ATOM 793 C C . PRO A 1 103 ? 10.990 -1.219 -6.570 1.00 88.06 103 PRO A C 1
ATOM 795 O O . PRO A 1 103 ? 12.004 -0.525 -6.617 1.00 88.06 103 PRO A O 1
ATOM 798 N N . ARG A 1 104 ? 11.043 -2.545 -6.383 1.00 87.56 104 ARG A N 1
ATOM 799 C CA . ARG A 1 104 ? 12.294 -3.300 -6.203 1.00 87.56 104 ARG A CA 1
ATOM 800 C C . ARG A 1 104 ? 13.184 -3.277 -7.450 1.00 87.56 104 ARG A C 1
ATOM 802 O O . ARG A 1 104 ? 14.386 -3.463 -7.328 1.00 87.56 104 ARG A O 1
ATOM 809 N N . GLY A 1 105 ? 12.618 -3.013 -8.632 1.00 88.31 105 GLY A N 1
ATOM 810 C CA . GLY A 1 105 ? 13.383 -2.853 -9.873 1.00 88.31 105 GLY A CA 1
ATOM 811 C C . GLY A 1 105 ? 14.117 -1.511 -9.996 1.00 88.31 105 GLY A C 1
ATOM 812 O O . GLY A 1 105 ? 14.991 -1.378 -10.849 1.00 88.31 105 GLY A O 1
ATOM 813 N N . TYR A 1 106 ? 13.788 -0.520 -9.158 1.00 90.81 106 TYR A N 1
ATOM 814 C CA . TYR A 1 106 ? 14.295 0.855 -9.287 1.00 90.81 106 TYR A CA 1
ATOM 815 C C . TYR A 1 106 ? 15.377 1.233 -8.274 1.00 90.81 106 TYR A C 1
ATOM 817 O O . TYR A 1 106 ? 16.031 2.270 -8.433 1.00 90.81 106 TYR A O 1
ATOM 825 N N . TYR A 1 107 ? 15.565 0.425 -7.235 1.00 91.38 107 TYR A N 1
ATOM 826 C CA . TYR A 1 107 ? 16.439 0.722 -6.105 1.00 91.38 107 TYR A CA 1
ATOM 827 C C . TYR A 1 107 ? 17.337 -0.474 -5.807 1.00 91.38 107 TYR A C 1
ATOM 829 O O . TYR A 1 107 ? 16.921 -1.618 -5.992 1.00 91.38 107 TYR A O 1
ATOM 837 N N . THR A 1 108 ? 18.552 -0.225 -5.314 1.00 93.81 108 THR A N 1
ATOM 838 C CA . THR A 1 108 ? 19.339 -1.321 -4.729 1.00 93.81 108 THR A CA 1
ATOM 839 C C . THR A 1 108 ? 18.622 -1.871 -3.488 1.00 93.81 108 THR A C 1
ATOM 841 O O . THR A 1 108 ? 17.796 -1.164 -2.896 1.00 93.81 108 THR A O 1
ATOM 844 N N . PRO A 1 109 ? 18.917 -3.109 -3.051 1.00 93.75 109 PRO A N 1
ATOM 845 C CA . PRO A 1 109 ? 18.333 -3.660 -1.827 1.00 93.75 109 PRO A CA 1
ATOM 846 C C . PRO A 1 109 ? 18.512 -2.743 -0.605 1.00 93.75 109 PRO A C 1
ATOM 848 O O . PRO A 1 109 ? 17.584 -2.562 0.184 1.00 93.75 109 PRO A O 1
ATOM 851 N N . GLU A 1 110 ? 19.673 -2.098 -0.484 1.00 94.88 110 GLU A N 1
ATOM 852 C CA . GLU A 1 110 ? 19.996 -1.166 0.598 1.00 94.88 110 GLU A CA 1
ATOM 853 C C . GLU A 1 110 ? 19.186 0.131 0.486 1.00 94.88 110 GLU A C 1
ATOM 855 O O . GLU A 1 110 ? 18.583 0.561 1.471 1.00 94.88 110 GLU A O 1
ATOM 860 N N . GLU A 1 111 ? 19.118 0.734 -0.709 1.00 93.38 111 GLU A N 1
ATOM 861 C CA . GLU A 1 111 ? 18.299 1.928 -0.967 1.00 93.38 111 GLU A CA 1
ATOM 862 C C . GLU A 1 111 ? 16.815 1.652 -0.667 1.00 93.38 111 GLU A C 1
ATOM 864 O O . GLU A 1 111 ? 16.132 2.473 -0.049 1.00 93.38 111 GLU A O 1
ATOM 869 N N . TYR A 1 112 ? 16.308 0.490 -1.087 1.00 93.06 112 TYR A N 1
ATOM 870 C CA . TYR A 1 112 ? 14.927 0.080 -0.853 1.00 93.06 112 TYR A CA 1
ATOM 871 C C . TYR A 1 112 ? 14.639 -0.090 0.643 1.00 93.06 112 TYR A C 1
ATOM 873 O O . TYR A 1 112 ? 13.685 0.498 1.156 1.00 93.06 112 TYR A O 1
ATOM 881 N N . SER A 1 113 ? 15.493 -0.823 1.364 1.00 93.56 113 SER A N 1
ATOM 882 C CA . SER A 1 113 ? 15.351 -1.046 2.807 1.00 93.56 113 SER A CA 1
ATOM 883 C C . SER A 1 113 ? 15.394 0.265 3.601 1.00 93.56 113 SER A C 1
ATOM 885 O O . SER A 1 113 ? 14.547 0.498 4.469 1.00 93.56 113 SER A O 1
ATOM 887 N N . GLN A 1 114 ? 16.300 1.186 3.250 1.00 94.06 114 GLN A N 1
ATOM 888 C CA . GLN A 1 114 ? 16.339 2.524 3.850 1.00 94.06 114 GLN A CA 1
ATOM 889 C C . GLN A 1 114 ? 15.030 3.289 3.621 1.00 94.06 114 GLN A C 1
ATOM 891 O O . GLN A 1 114 ? 14.484 3.871 4.561 1.00 94.06 114 GLN A O 1
ATOM 896 N N . ARG A 1 115 ? 14.484 3.259 2.398 1.00 92.44 115 ARG A N 1
ATOM 897 C CA . ARG A 1 115 ? 13.205 3.913 2.068 1.00 92.44 115 ARG A CA 1
ATOM 898 C C . ARG A 1 115 ? 12.036 3.316 2.848 1.00 92.44 115 ARG A C 1
ATOM 900 O O . ARG A 1 115 ? 11.235 4.073 3.394 1.00 92.44 115 ARG A O 1
ATOM 907 N N . VAL A 1 116 ? 11.956 1.988 2.952 1.00 93.00 116 VAL A N 1
ATOM 908 C CA . VAL A 1 116 ? 10.955 1.299 3.786 1.00 93.00 116 VAL A CA 1
ATOM 909 C C . VAL A 1 116 ? 11.074 1.752 5.244 1.00 93.00 116 VAL A C 1
ATOM 911 O O . VAL A 1 116 ? 10.071 2.122 5.856 1.00 93.00 116 VAL A O 1
ATOM 914 N N . GLY A 1 117 ? 12.295 1.800 5.785 1.00 93.44 117 GLY A N 1
ATOM 915 C CA . GLY A 1 117 ? 12.560 2.250 7.153 1.00 93.44 117 GLY A CA 1
ATOM 916 C C . GLY A 1 117 ? 12.117 3.694 7.412 1.00 93.44 117 GLY A C 1
ATOM 917 O O . GLY A 1 117 ? 11.462 3.971 8.420 1.00 93.44 117 GLY A O 1
ATOM 918 N N . VAL A 1 118 ? 12.410 4.610 6.483 1.00 93.62 118 VAL A N 1
ATOM 919 C CA . VAL A 1 118 ? 11.952 6.007 6.554 1.00 93.62 118 VAL A CA 1
ATOM 920 C C . VAL A 1 118 ? 10.425 6.077 6.528 1.00 93.62 118 VAL A C 1
ATOM 922 O O . VAL A 1 118 ? 9.836 6.694 7.414 1.00 93.62 118 VAL A O 1
ATOM 925 N N . LEU A 1 119 ? 9.769 5.392 5.587 1.00 92.94 119 LEU A N 1
ATOM 926 C CA . LEU A 1 119 ? 8.307 5.393 5.474 1.00 92.94 119 LEU A CA 1
ATOM 927 C C . LEU A 1 119 ? 7.621 4.829 6.724 1.00 92.94 119 LEU A C 1
ATOM 929 O O . LEU A 1 119 ? 6.629 5.394 7.183 1.00 92.94 119 LEU A O 1
ATOM 933 N N . ARG A 1 120 ? 8.151 3.751 7.312 1.00 93.81 120 ARG A N 1
ATOM 934 C CA . ARG A 1 120 ? 7.650 3.205 8.584 1.00 93.81 120 ARG A CA 1
ATOM 935 C C . ARG A 1 120 ? 7.762 4.221 9.712 1.00 93.81 120 ARG A C 1
ATOM 937 O O . ARG A 1 120 ? 6.781 4.474 10.407 1.00 93.81 120 ARG A O 1
ATOM 944 N N . LYS A 1 121 ? 8.934 4.847 9.863 1.00 94.50 121 LYS A N 1
ATOM 945 C CA . LYS A 1 121 ? 9.160 5.882 10.882 1.00 94.50 121 LYS A CA 1
ATOM 946 C C . LYS A 1 121 ? 8.178 7.043 10.724 1.00 94.50 121 LYS A C 1
ATOM 948 O O . LYS A 1 121 ? 7.605 7.487 11.716 1.00 94.50 121 LYS A O 1
ATOM 953 N N . GLU A 1 122 ? 7.965 7.512 9.497 1.00 94.19 122 GLU A N 1
ATOM 954 C CA . GLU A 1 122 ? 7.007 8.581 9.208 1.00 94.19 122 GLU A CA 1
ATOM 955 C C . GLU A 1 122 ? 5.567 8.184 9.541 1.00 94.19 122 GLU A C 1
ATOM 957 O O . GLU A 1 122 ? 4.856 8.962 10.173 1.00 94.19 122 GLU A O 1
ATOM 962 N N . ARG A 1 123 ? 5.135 6.976 9.155 1.00 93.81 123 ARG A N 1
ATOM 963 C CA . ARG A 1 123 ? 3.782 6.479 9.450 1.00 93.81 123 ARG A CA 1
ATOM 964 C C . ARG A 1 123 ? 3.559 6.301 10.947 1.00 93.81 123 ARG A C 1
ATOM 966 O O . ARG A 1 123 ? 2.515 6.707 11.445 1.00 93.81 123 ARG A O 1
ATOM 973 N N . ARG A 1 124 ? 4.552 5.785 11.675 1.00 93.25 124 ARG A N 1
ATOM 974 C CA . ARG A 1 124 ? 4.500 5.663 13.137 1.00 93.25 124 ARG A CA 1
ATOM 975 C C . ARG A 1 124 ? 4.355 7.024 13.805 1.00 93.25 124 ARG A C 1
ATOM 977 O O . ARG A 1 124 ? 3.469 7.209 14.631 1.00 93.25 124 ARG A O 1
ATOM 984 N N . ALA A 1 125 ? 5.196 7.984 13.418 1.00 93.94 125 ALA A N 1
ATOM 985 C CA . ALA A 1 125 ? 5.120 9.346 13.937 1.00 93.94 125 ALA A CA 1
ATOM 986 C C . ALA A 1 125 ? 3.767 10.000 13.621 1.00 93.94 125 ALA A C 1
ATOM 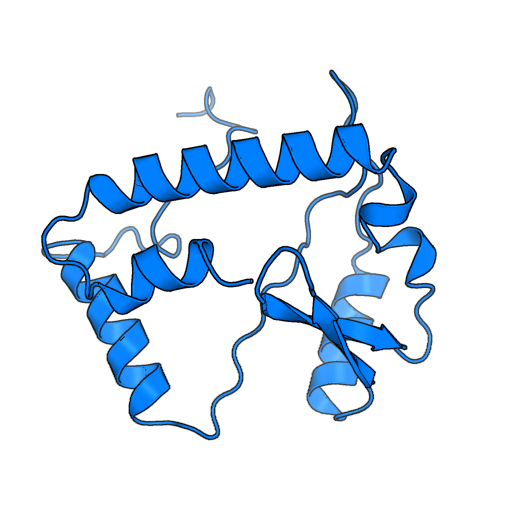988 O O . ALA A 1 125 ? 3.213 10.697 14.465 1.00 93.94 125 ALA A O 1
ATOM 989 N N . TRP A 1 126 ? 3.218 9.744 12.430 1.00 92.62 126 TRP A N 1
ATOM 990 C CA . TRP A 1 126 ? 1.901 10.240 12.050 1.00 92.62 126 TRP A CA 1
ATOM 991 C C . TRP A 1 126 ? 0.788 9.649 12.920 1.00 92.62 126 TRP A C 1
ATOM 993 O O . TRP A 1 126 ? 0.011 10.408 13.494 1.00 92.62 126 TRP A O 1
ATOM 1003 N N . LEU A 1 127 ? 0.729 8.319 13.050 1.00 93.38 127 LEU A N 1
ATOM 1004 C CA . LEU A 1 127 ? -0.326 7.632 13.799 1.00 93.38 127 LEU A CA 1
ATOM 1005 C C . LEU A 1 127 ? -0.264 7.884 15.309 1.00 93.38 127 LEU A C 1
ATOM 1007 O O . LEU A 1 127 ? -1.303 7.913 15.959 1.00 93.38 127 LEU A O 1
ATOM 1011 N N . ALA A 1 128 ? 0.926 8.134 15.862 1.00 93.44 128 ALA A N 1
ATOM 1012 C CA . ALA A 1 128 ? 1.105 8.452 17.280 1.00 93.44 128 ALA A CA 1
ATOM 1013 C C . ALA A 1 128 ? 0.371 9.733 17.730 1.00 93.44 128 ALA A C 1
ATOM 1015 O O . ALA A 1 128 ? 0.199 9.951 18.926 1.00 93.44 128 ALA A O 1
ATOM 1016 N N . GLN A 1 129 ? -0.080 10.571 16.793 1.00 93.69 129 GLN A N 1
ATOM 1017 C CA . GLN A 1 129 ? -0.899 11.750 17.087 1.00 93.69 129 GLN A CA 1
ATOM 1018 C C . GLN A 1 129 ? -2.347 11.400 17.482 1.00 93.69 129 GLN A C 1
ATOM 1020 O O . GLN A 1 129 ? -3.063 12.277 17.958 1.00 93.69 129 GLN A O 1
ATOM 1025 N N . PHE A 1 130 ? -2.781 10.144 17.314 1.00 92.94 130 PHE A N 1
ATOM 1026 C CA . PHE A 1 130 ? -4.159 9.701 17.541 1.00 92.94 130 PHE A CA 1
ATOM 1027 C C . PHE A 1 130 ? -4.231 8.699 18.710 1.00 92.94 130 PHE A C 1
ATOM 1029 O O . PHE A 1 130 ? -4.292 7.491 18.486 1.00 92.94 130 PHE A O 1
ATOM 1036 N N . PRO A 1 131 ? -4.240 9.158 19.976 1.00 90.44 131 PRO A N 1
ATOM 1037 C CA . PRO A 1 131 ? -4.164 8.273 21.145 1.00 90.44 131 PRO A CA 1
ATOM 1038 C C . PRO A 1 131 ? -5.374 7.337 21.322 1.00 90.44 131 PRO A C 1
ATOM 1040 O O . PRO A 1 131 ? -5.280 6.370 22.068 1.00 90.44 131 PRO A O 1
ATOM 1043 N N . GLY A 1 132 ? -6.504 7.615 20.662 1.00 93.81 132 GLY A N 1
ATOM 1044 C CA . GLY A 1 132 ? -7.706 6.771 20.703 1.00 93.81 132 GLY A CA 1
ATOM 1045 C C . GLY A 1 132 ? -7.753 5.665 19.645 1.00 93.81 132 GLY A C 1
ATOM 1046 O O . GLY A 1 132 ? -8.775 4.996 19.529 1.00 93.81 132 GLY A O 1
ATOM 1047 N N . LEU A 1 133 ? -6.708 5.509 18.830 1.00 95.88 133 LEU A N 1
ATOM 1048 C CA . LEU A 1 133 ? -6.679 4.545 17.733 1.00 95.88 133 LEU A CA 1
ATOM 1049 C C . LEU A 1 133 ? -6.522 3.106 18.264 1.00 95.88 133 LEU A C 1
ATOM 1051 O O . LEU A 1 133 ? -5.723 2.869 19.169 1.00 95.88 133 LEU A O 1
ATOM 1055 N N . ASP A 1 134 ? -7.261 2.149 17.697 1.00 96.94 134 ASP A N 1
ATOM 1056 C CA . ASP A 1 134 ? -7.130 0.718 18.008 1.00 96.94 134 ASP A CA 1
ATOM 1057 C C . ASP A 1 134 ? -5.667 0.283 17.771 1.00 96.94 134 ASP A C 1
ATOM 1059 O O . ASP A 1 134 ? -5.148 0.529 16.674 1.00 96.94 134 ASP A O 1
ATOM 1063 N N . PRO A 1 135 ? -4.989 -0.348 18.755 1.00 95.75 135 PRO A N 1
ATOM 1064 C CA . PRO A 1 135 ? -3.578 -0.730 18.652 1.00 95.75 135 PRO A CA 1
ATOM 1065 C C . PRO A 1 135 ? -3.238 -1.604 17.441 1.00 95.75 135 PRO A C 1
ATOM 1067 O O . PRO A 1 135 ? -2.122 -1.516 16.927 1.00 95.75 135 PRO A O 1
ATOM 1070 N N . ALA A 1 136 ? -4.201 -2.367 16.912 1.00 95.12 136 ALA A N 1
ATOM 1071 C CA . ALA A 1 136 ? -3.991 -3.179 15.717 1.00 95.12 136 ALA A CA 1
ATOM 1072 C C . ALA A 1 136 ? -3.624 -2.334 14.479 1.00 95.12 136 ALA A C 1
ATOM 1074 O O . ALA A 1 136 ? -2.953 -2.823 13.572 1.00 95.12 136 ALA A O 1
ATOM 1075 N N . ILE A 1 137 ? -4.046 -1.063 14.424 1.00 94.56 137 ILE A N 1
ATOM 1076 C CA . ILE A 1 137 ? -3.786 -0.165 13.289 1.00 94.56 137 ILE A CA 1
ATOM 1077 C C . ILE A 1 137 ? -2.300 0.230 13.201 1.00 94.56 137 ILE A C 1
ATOM 1079 O O . ILE A 1 137 ? -1.698 0.006 12.148 1.00 94.56 137 ILE A O 1
ATOM 1083 N N . PRO A 1 138 ? -1.665 0.808 14.242 1.00 93.62 138 PRO A N 1
ATOM 1084 C CA . PRO A 1 138 ? -0.232 1.081 14.203 1.00 93.62 138 PRO A CA 1
ATOM 1085 C C . PRO A 1 138 ? 0.614 -0.198 14.168 1.00 93.62 138 PRO A C 1
ATOM 1087 O O . PRO A 1 138 ? 1.643 -0.205 13.492 1.00 93.62 138 PRO A O 1
ATOM 1090 N N . GLU A 1 139 ? 0.184 -1.284 14.820 1.00 92.88 139 GLU A N 1
ATOM 1091 C CA . GLU A 1 139 ? 0.887 -2.576 14.779 1.00 92.88 139 GLU A CA 1
ATOM 1092 C C . GLU A 1 139 ? 0.989 -3.148 13.357 1.00 92.88 139 GLU A C 1
ATOM 1094 O O . GLU A 1 139 ? 2.023 -3.710 12.993 1.00 92.88 139 GLU A O 1
ATOM 1099 N N . ALA A 1 140 ? -0.021 -2.932 12.505 1.00 91.50 140 ALA A N 1
ATOM 1100 C CA . ALA A 1 140 ? -0.022 -3.416 11.123 1.00 91.50 140 ALA A CA 1
ATOM 1101 C C . ALA A 1 140 ? 1.125 -2.855 10.254 1.00 91.50 140 ALA A C 1
ATOM 1103 O O . ALA A 1 140 ? 1.460 -3.441 9.228 1.00 91.50 140 ALA A O 1
ATOM 1104 N N . ILE A 1 141 ? 1.761 -1.742 10.643 1.00 90.31 141 ILE A N 1
ATOM 1105 C CA . ILE A 1 141 ? 2.921 -1.176 9.922 1.00 90.31 141 ILE A CA 1
ATOM 1106 C C . ILE A 1 141 ? 4.228 -1.902 10.276 1.00 90.31 141 ILE A C 1
ATOM 1108 O O . ILE A 1 141 ? 5.200 -1.858 9.510 1.00 90.31 141 ILE A O 1
ATOM 1112 N N . GLU A 1 142 ? 4.259 -2.572 11.426 1.00 83.50 142 GLU A N 1
ATOM 1113 C CA . GLU A 1 142 ? 5.422 -3.304 11.933 1.00 83.50 142 GLU A CA 1
ATOM 1114 C C . GLU A 1 142 ? 5.445 -4.764 11.457 1.00 83.50 142 GLU A C 1
ATOM 1116 O O . GLU A 1 142 ? 6.440 -5.451 11.664 1.00 83.50 142 GLU A O 1
ATOM 1121 N N . ALA A 1 143 ? 4.372 -5.240 10.813 1.00 65.69 143 ALA A N 1
ATOM 1122 C CA . ALA A 1 143 ? 4.259 -6.622 10.365 1.00 65.69 143 ALA A CA 1
ATOM 1123 C C . ALA A 1 143 ? 5.409 -7.025 9.419 1.00 65.69 143 ALA A C 1
ATOM 1125 O O . ALA A 1 143 ? 5.745 -6.298 8.476 1.00 65.69 143 ALA A O 1
ATOM 1126 N N . HIS A 1 144 ? 5.974 -8.202 9.702 1.00 59.03 144 HIS A N 1
ATOM 1127 C CA . HIS A 1 144 ? 6.967 -8.941 8.922 1.00 59.03 144 HIS A CA 1
ATOM 1128 C C . HIS A 1 144 ? 6.343 -10.250 8.414 1.00 59.03 144 HIS A C 1
ATOM 1130 O O . HIS A 1 144 ? 5.563 -10.880 9.173 1.00 59.03 144 HIS A O 1
#

pLDDT: mean 86.48, std 14.97, range [32.66, 98.06]

Radius of gyration: 17.02 Å; chains: 1; bounding box: 38×41×41 Å

Foldseek 3Di:
DVVCPPPPPPDLVPCPPDDDAPQVVQVVVVVVCVVCVVDDDDDDDQAAALDDDPRRHHGDDPVNRVQVVVCVVVVNFDWDQDPLQRDIDTPDRPPDDCCRVPNPNRDPPVRVVVVLVVVLVVVLVVCVVRPSHDPVVNVSSVHD

Sequence (144 aa):
DPTRAGQAKREVGTNPFIVGPEAEEGNRLLAILRENPDMHAYILNTGSIGARDGGNGEKITIRASTEIMKQIAKEGIRWERDPDWGYETPSEVPGIDLKRDSPRGYYTPEEYSQRVGVLRKERRAWLAQFPGLDPAIPEAIEAH

Secondary structure (DSSP, 8-state):
-GGGTTS----STT-TT--S-HHHHHHHHHHHHHH-TT--------SEES--TT---EEPPHHHHHHHHHHHHTT--EEEE-TTTSSEEEEE-TT--HHHH-GGGTS-HHHHHHHHHHHHHHHHHHHTT-TTS-THHHHTTT--